Protein AF-A0A7S0IC21-F1 (afdb_monomer_lite)

Secondary structure (DSSP, 8-state):
------PPPPPSSPPPPPTTSSEEEGGGTT-GGG--PPEE--S-HHHHHHHHHHHHHH-TTEEEEEEETTTTEEEEEEE-TTS-EEEEEEEE--SSS-EEEEEEEESS-----S-----

pLDDT: mean 83.67, std 17.9, range [35.41, 97.25]

Structure (mmCIF, N/CA/C/O backbone):
data_AF-A0A7S0IC21-F1
#
_entry.id   AF-A0A7S0IC21-F1
#
loop_
_atom_site.group_PDB
_atom_site.id
_atom_site.type_symbol
_atom_site.label_atom_id
_atom_site.label_alt_id
_atom_site.label_comp_id
_atom_site.label_asym_id
_atom_site.label_entity_id
_atom_site.label_seq_id
_atom_site.pdbx_PDB_ins_code
_atom_site.Cartn_x
_atom_site.Cartn_y
_atom_site.Cartn_z
_atom_site.occupancy
_atom_site.B_iso_or_equiv
_atom_site.auth_seq_id
_atom_site.auth_comp_id
_atom_site.auth_asym_id
_atom_site.auth_atom_id
_atom_site.pdbx_PDB_model_num
ATOM 1 N N . GLU A 1 1 ? 0.004 38.914 4.416 1.00 39.41 1 GLU A N 1
ATOM 2 C CA . GLU A 1 1 ? -0.771 37.669 4.243 1.00 39.41 1 GLU A CA 1
ATOM 3 C C . GLU A 1 1 ? 0.178 36.591 3.748 1.00 39.41 1 GLU A C 1
ATOM 5 O O . GLU A 1 1 ? 0.729 36.722 2.663 1.00 39.41 1 GLU A O 1
ATOM 10 N N . THR A 1 2 ? 0.499 35.610 4.588 1.00 40.69 2 THR A N 1
ATOM 11 C CA . THR A 1 2 ? 1.447 34.549 4.229 1.00 40.69 2 THR A CA 1
ATOM 12 C C . THR A 1 2 ? 0.676 33.475 3.474 1.00 40.69 2 THR A C 1
ATOM 14 O O . THR A 1 2 ? -0.105 32.739 4.072 1.00 40.69 2 THR A O 1
ATOM 17 N N . SER A 1 3 ? 0.853 33.427 2.154 1.00 46.69 3 SER A N 1
ATOM 18 C CA . SER A 1 3 ? 0.289 32.380 1.303 1.00 46.69 3 SER A CA 1
ATOM 19 C C . SER A 1 3 ? 0.943 31.050 1.680 1.00 46.69 3 SER A C 1
ATOM 21 O O . SER A 1 3 ? 2.098 30.791 1.340 1.00 46.69 3 SER A O 1
ATOM 23 N N . ARG A 1 4 ? 0.244 30.242 2.481 1.00 49.69 4 ARG A N 1
ATOM 24 C CA . ARG A 1 4 ? 0.642 28.872 2.800 1.00 49.69 4 ARG A CA 1
ATOM 25 C C . ARG A 1 4 ? 0.405 28.078 1.520 1.00 49.69 4 ARG A C 1
ATOM 27 O O . ARG A 1 4 ? -0.745 27.872 1.145 1.00 49.69 4 ARG A O 1
ATOM 34 N N . ALA A 1 5 ? 1.478 27.726 0.814 1.00 48.84 5 ALA A N 1
ATOM 35 C CA . ALA A 1 5 ? 1.394 26.791 -0.299 1.00 48.84 5 ALA A CA 1
ATOM 36 C C . ALA A 1 5 ? 0.603 25.568 0.188 1.00 48.84 5 ALA A C 1
ATOM 38 O O . ALA A 1 5 ? 0.961 24.982 1.211 1.00 48.84 5 ALA A O 1
ATOM 39 N N . ALA A 1 6 ? -0.515 25.267 -0.473 1.00 53.44 6 ALA A N 1
ATOM 40 C CA . ALA A 1 6 ? -1.275 24.064 -0.190 1.00 53.44 6 ALA A CA 1
ATOM 41 C C . ALA A 1 6 ? -0.338 22.882 -0.459 1.00 53.44 6 ALA A C 1
ATOM 43 O O . ALA A 1 6 ? 0.110 22.693 -1.590 1.00 53.44 6 ALA A O 1
ATOM 44 N N . GLU A 1 7 ? 0.026 22.155 0.596 1.00 51.88 7 GLU A N 1
ATOM 45 C CA . GLU A 1 7 ? 0.671 20.856 0.449 1.00 51.88 7 GLU A CA 1
ATOM 46 C C . GLU A 1 7 ? -0.260 20.013 -0.438 1.00 51.88 7 GLU A C 1
ATOM 48 O O . GLU A 1 7 ? -1.475 20.052 -0.212 1.00 51.88 7 GLU A O 1
ATOM 53 N N . PRO A 1 8 ? 0.241 19.356 -1.500 1.00 56.94 8 PRO A N 1
ATOM 54 C CA . PRO A 1 8 ? -0.622 18.561 -2.361 1.00 56.94 8 PRO A CA 1
ATOM 55 C C . PRO A 1 8 ? -1.370 17.548 -1.491 1.00 56.94 8 PRO A C 1
ATOM 57 O O . PRO A 1 8 ? -0.739 16.801 -0.743 1.00 56.94 8 PRO A O 1
ATOM 60 N N . GLU A 1 9 ? -2.707 17.562 -1.553 1.00 59.66 9 GLU A N 1
ATOM 61 C CA . GLU A 1 9 ? -3.533 16.601 -0.824 1.00 59.66 9 GLU A CA 1
ATOM 62 C C . GLU A 1 9 ? -3.070 15.194 -1.201 1.00 59.66 9 GLU A C 1
ATOM 64 O O . GLU A 1 9 ? -3.094 14.804 -2.373 1.00 59.66 9 GLU A O 1
ATOM 69 N N . ARG A 1 10 ? -2.579 14.450 -0.206 1.00 66.38 10 ARG A N 1
ATOM 70 C CA . ARG A 1 10 ? -2.128 13.079 -0.423 1.00 66.38 10 ARG A CA 1
ATOM 71 C C . ARG A 1 10 ? -3.333 12.226 -0.824 1.00 66.38 10 ARG A C 1
ATOM 73 O O . ARG A 1 10 ? -4.439 12.469 -0.331 1.00 66.38 10 ARG A O 1
ATOM 80 N N . PRO A 1 11 ? -3.154 11.240 -1.718 1.00 72.38 11 PRO A N 1
ATOM 81 C CA . PRO A 1 11 ? -4.253 10.378 -2.122 1.00 72.38 11 PRO A CA 1
ATOM 82 C C . PRO A 1 11 ? -4.857 9.692 -0.892 1.00 72.38 11 PRO A C 1
ATOM 84 O O . PRO A 1 11 ? -4.132 9.230 -0.020 1.00 72.38 11 PRO A O 1
ATOM 87 N N . THR A 1 12 ? -6.183 9.599 -0.822 1.00 81.12 12 THR A N 1
ATOM 88 C CA . THR A 1 12 ? -6.888 8.881 0.261 1.00 81.12 12 THR A CA 1
ATOM 89 C C . THR A 1 12 ? -7.230 7.440 -0.116 1.00 81.12 12 THR A C 1
ATOM 91 O O . THR A 1 12 ? -7.799 6.697 0.681 1.00 81.12 12 THR A O 1
ATOM 94 N N . ARG A 1 13 ? -6.947 7.047 -1.364 1.00 89.31 13 ARG A N 1
ATOM 95 C CA . ARG A 1 13 ? -7.255 5.735 -1.941 1.00 89.31 13 ARG A CA 1
ATOM 96 C C . ARG A 1 13 ? -6.211 5.372 -2.995 1.00 89.31 13 ARG A C 1
ATOM 98 O O . ARG A 1 13 ? -5.696 6.278 -3.657 1.00 89.31 13 ARG A O 1
ATOM 105 N N . PRO A 1 14 ? -5.966 4.072 -3.229 1.00 93.00 14 PRO A N 1
ATOM 106 C CA . PRO A 1 14 ? -5.055 3.650 -4.277 1.00 93.00 14 PRO A CA 1
ATOM 107 C C . PRO A 1 14 ? -5.611 3.986 -5.659 1.00 93.00 14 PRO A C 1
ATOM 109 O O . PRO A 1 14 ? -6.821 3.979 -5.902 1.00 93.00 14 PRO A O 1
ATOM 112 N N . THR A 1 15 ? -4.702 4.226 -6.597 1.00 93.19 15 THR A N 1
ATOM 113 C CA . THR A 1 15 ? -5.046 4.350 -8.013 1.00 93.19 15 THR A CA 1
ATOM 114 C C . THR A 1 15 ? -5.266 2.970 -8.637 1.00 93.19 15 THR A C 1
ATOM 116 O O . THR A 1 15 ? -4.713 1.961 -8.189 1.00 93.19 15 THR A O 1
ATOM 119 N N . ALA A 1 16 ? -6.112 2.900 -9.667 1.00 93.00 16 ALA A N 1
ATOM 120 C CA . ALA A 1 16 ? -6.291 1.672 -10.436 1.00 93.00 16 ALA A CA 1
ATOM 121 C C . ALA A 1 16 ? -5.060 1.408 -11.315 1.00 93.00 16 ALA A C 1
ATOM 123 O O . ALA A 1 16 ? -4.470 2.330 -11.878 1.00 93.00 16 ALA A O 1
ATOM 124 N N . CYS A 1 17 ? -4.699 0.137 -11.460 1.00 89.75 17 CYS A N 1
ATOM 125 C CA . CYS A 1 17 ? -3.600 -0.279 -12.317 1.00 89.75 17 CYS A CA 1
ATOM 126 C C . CYS A 1 17 ? -3.998 -0.231 -13.795 1.00 89.75 17 CYS A C 1
ATOM 128 O O . CYS A 1 17 ? -5.133 -0.538 -14.171 1.00 89.75 17 CYS A O 1
ATOM 130 N N . VAL A 1 18 ? -3.025 0.089 -14.647 1.00 87.50 18 VAL A N 1
ATOM 131 C CA . VAL A 1 18 ? -3.168 -0.042 -16.099 1.00 87.50 18 VAL A CA 1
ATOM 132 C C . VAL A 1 18 ? -3.104 -1.526 -16.467 1.00 87.50 18 VAL A C 1
ATOM 134 O O . VAL A 1 18 ? -2.238 -2.255 -15.984 1.00 87.50 18 VAL A O 1
ATOM 137 N N . ALA A 1 19 ? -4.018 -1.986 -17.322 1.00 81.94 19 ALA A N 1
ATOM 138 C CA . ALA A 1 19 ? -4.055 -3.381 -17.750 1.00 81.94 19 ALA A CA 1
ATOM 139 C C . ALA A 1 19 ? -2.750 -3.798 -18.453 1.00 81.94 19 ALA A C 1
ATOM 141 O O . ALA A 1 19 ? -2.173 -3.023 -19.214 1.00 81.94 19 ALA A O 1
ATOM 142 N N . GLY A 1 20 ? -2.307 -5.037 -18.215 1.00 77.94 20 GLY A N 1
ATOM 143 C CA . GLY A 1 20 ? -1.089 -5.587 -18.825 1.00 77.94 20 GLY A CA 1
ATOM 144 C C . GLY A 1 20 ? 0.223 -5.076 -18.219 1.00 77.94 20 GLY A C 1
ATOM 145 O O . GLY A 1 20 ? 1.278 -5.305 -18.802 1.00 77.94 20 GLY A O 1
ATOM 146 N N . THR A 1 21 ? 0.163 -4.398 -17.070 1.00 83.06 21 THR A N 1
ATOM 147 C CA . THR A 1 21 ? 1.341 -4.007 -16.282 1.00 83.06 21 THR A CA 1
ATOM 148 C C . THR A 1 21 ? 1.540 -4.927 -15.081 1.00 83.06 21 THR A C 1
ATOM 150 O O . THR A 1 21 ? 0.589 -5.579 -14.634 1.00 83.06 21 THR A O 1
ATOM 153 N N . SER A 1 22 ? 2.756 -4.940 -14.528 1.00 88.50 22 SER A N 1
ATOM 154 C CA . SER A 1 22 ? 3.088 -5.607 -13.259 1.00 88.50 22 SER A CA 1
ATOM 155 C C . SER A 1 22 ? 2.555 -4.806 -12.066 1.00 88.50 22 SER A C 1
ATOM 157 O O . SER A 1 22 ? 3.313 -4.296 -11.252 1.00 88.50 22 SER A O 1
ATOM 159 N N . CYS A 1 23 ? 1.238 -4.620 -11.991 1.00 92.38 23 CYS A N 1
ATOM 160 C CA . CYS A 1 23 ? 0.584 -3.818 -10.959 1.00 92.38 23 CYS A CA 1
ATOM 161 C C . CYS A 1 23 ? -0.676 -4.518 -10.454 1.00 92.38 23 CYS A C 1
ATOM 163 O O . CYS A 1 23 ? -1.516 -4.940 -11.250 1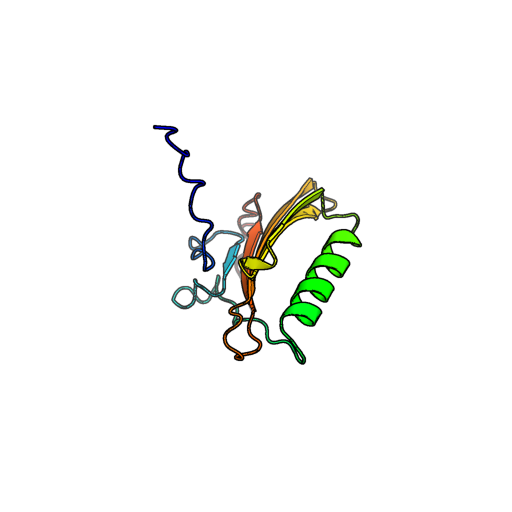.00 92.38 23 CYS A O 1
ATOM 165 N N . VAL A 1 24 ? -0.848 -4.585 -9.138 1.00 95.00 24 VAL A N 1
ATOM 166 C CA . VAL A 1 24 ? -2.091 -5.006 -8.487 1.00 95.00 24 VAL A CA 1
ATOM 167 C C . VAL A 1 24 ? -2.600 -3.901 -7.568 1.00 95.00 24 VAL A C 1
ATOM 169 O O . VAL A 1 24 ? -1.826 -3.204 -6.919 1.00 95.00 24 VAL A O 1
ATOM 172 N N . SER A 1 25 ? -3.912 -3.688 -7.540 1.00 96.38 25 SER A N 1
ATOM 173 C CA . SER A 1 25 ? -4.528 -2.650 -6.711 1.00 96.38 25 SER A CA 1
ATOM 174 C C . SER A 1 25 ? -5.957 -3.019 -6.356 1.00 96.38 25 SER A C 1
ATOM 176 O O . SER A 1 25 ? -6.702 -3.552 -7.187 1.00 96.38 25 SER A O 1
ATOM 178 N N . THR A 1 26 ? -6.375 -2.665 -5.144 1.00 95.38 26 THR A N 1
ATOM 179 C CA . THR A 1 26 ? -7.768 -2.831 -4.707 1.00 95.38 26 THR A CA 1
ATOM 180 C C . THR A 1 26 ? -8.732 -1.954 -5.512 1.00 95.38 26 THR A C 1
ATOM 182 O O . THR A 1 26 ? -9.913 -2.276 -5.638 1.00 95.38 26 THR A O 1
ATOM 185 N N . ALA A 1 27 ? -8.239 -0.884 -6.146 1.00 95.44 27 ALA A N 1
ATOM 186 C CA . ALA A 1 27 ? -9.026 -0.036 -7.039 1.00 95.44 27 ALA A CA 1
ATOM 187 C C . ALA A 1 27 ? -9.238 -0.647 -8.440 1.00 95.44 27 ALA A C 1
ATOM 189 O O . ALA A 1 27 ? -10.093 -0.179 -9.194 1.00 95.44 27 ALA A O 1
ATOM 190 N N . SER A 1 28 ? -8.517 -1.714 -8.800 1.00 94.06 28 SER A N 1
ATOM 191 C CA . SER A 1 28 ? -8.586 -2.353 -10.123 1.00 94.06 28 SER A CA 1
ATOM 192 C C . SER A 1 28 ? -9.727 -3.368 -10.273 1.00 94.06 28 SER A C 1
ATOM 194 O O . SER A 1 28 ? -9.653 -4.222 -11.146 1.00 94.06 28 SER A O 1
ATOM 196 N N . PHE A 1 29 ? -10.799 -3.304 -9.474 1.00 89.69 29 PHE A N 1
ATOM 197 C CA . PHE A 1 29 ? -11.870 -4.324 -9.413 1.00 89.69 29 PHE A CA 1
ATOM 198 C C . PHE A 1 29 ? -12.564 -4.657 -10.751 1.00 89.69 29 PHE A C 1
ATOM 200 O O . PHE A 1 29 ? -13.226 -5.685 -10.870 1.00 89.69 29 PHE A O 1
ATOM 207 N N . ARG A 1 30 ? -12.425 -3.800 -11.771 1.00 88.56 30 ARG A N 1
ATOM 208 C CA . ARG A 1 30 ? -12.931 -4.036 -13.138 1.00 88.56 30 ARG A CA 1
ATOM 209 C C . ARG A 1 30 ? -11.943 -4.774 -14.052 1.00 88.56 30 ARG A C 1
ATOM 211 O O . ARG A 1 30 ? -12.326 -5.167 -15.149 1.00 88.56 30 ARG A O 1
ATOM 218 N N . SER A 1 31 ? -10.707 -4.961 -13.604 1.00 88.88 31 SER A N 1
ATOM 219 C CA . SER A 1 31 ? -9.600 -5.604 -14.314 1.00 88.88 31 SER A CA 1
ATOM 220 C C . SER A 1 31 ? -9.104 -6.790 -13.480 1.00 88.88 31 SER A C 1
ATOM 222 O O . SER A 1 31 ? -8.165 -6.628 -12.702 1.00 88.88 31 SER A O 1
ATOM 224 N N . PRO A 1 32 ? -9.709 -7.988 -13.617 1.00 86.50 32 PRO A N 1
ATOM 225 C CA . PRO A 1 32 ? -9.441 -9.121 -12.727 1.00 86.50 32 PRO A CA 1
ATOM 226 C C . PRO A 1 32 ? -7.962 -9.507 -12.615 1.00 86.50 32 PRO A C 1
ATOM 228 O O . PRO A 1 32 ? -7.511 -9.878 -11.541 1.00 86.50 32 PRO A O 1
ATOM 231 N N . ALA A 1 33 ? -7.192 -9.364 -13.699 1.00 88.50 33 ALA A N 1
ATOM 232 C CA . ALA A 1 33 ? -5.758 -9.661 -13.719 1.00 88.50 33 ALA A CA 1
ATOM 233 C C . ALA A 1 33 ? -4.901 -8.707 -12.861 1.00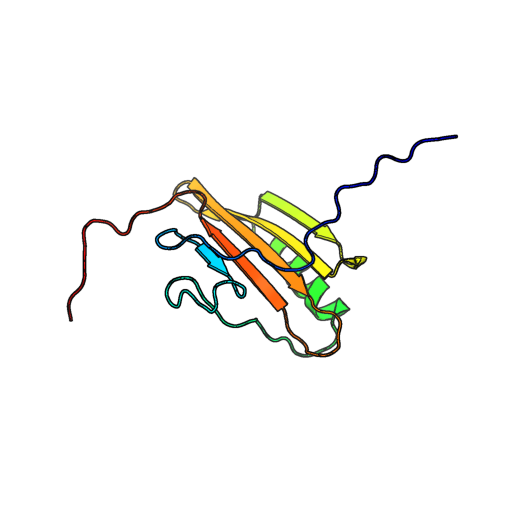 88.50 33 ALA A C 1
ATOM 235 O O . ALA A 1 33 ? -3.758 -9.025 -12.557 1.00 88.50 33 ALA A O 1
ATOM 236 N N . ASN A 1 34 ? -5.436 -7.544 -12.486 1.00 92.50 34 ASN A N 1
ATOM 237 C CA . ASN A 1 34 ? -4.745 -6.506 -11.720 1.00 92.50 34 ASN A CA 1
ATOM 238 C C . ASN A 1 34 ? -5.463 -6.193 -10.394 1.00 92.50 34 ASN A C 1
ATOM 240 O O . ASN A 1 34 ? -5.128 -5.211 -9.728 1.00 92.50 34 ASN A O 1
ATOM 244 N N . TYR A 1 35 ? -6.480 -6.977 -10.028 1.00 92.75 35 TYR A N 1
ATOM 245 C CA . TYR A 1 35 ? -7.251 -6.791 -8.806 1.00 92.75 35 TYR A CA 1
ATOM 246 C C . TYR A 1 35 ? -6.827 -7.789 -7.739 1.00 92.75 35 TYR A C 1
ATOM 248 O O . TYR A 1 35 ? -6.770 -8.991 -7.988 1.00 92.75 35 TYR A O 1
ATOM 256 N N . LEU A 1 36 ? -6.634 -7.277 -6.530 1.00 93.50 36 LEU A N 1
ATOM 257 C CA . LEU A 1 36 ? -6.636 -8.071 -5.313 1.00 93.50 36 LEU A CA 1
ATOM 258 C C . LEU A 1 36 ? -7.605 -7.430 -4.312 1.00 93.50 36 LEU A C 1
ATOM 260 O O . LEU A 1 36 ? -7.734 -6.201 -4.302 1.00 93.50 36 LEU A O 1
ATOM 264 N N . PRO A 1 37 ? -8.314 -8.234 -3.501 1.00 93.38 37 PRO A N 1
ATOM 265 C CA . PRO A 1 37 ? -9.207 -7.703 -2.481 1.00 93.38 37 PRO A CA 1
ATOM 266 C C . PRO A 1 37 ? -8.424 -6.932 -1.406 1.00 93.38 37 PRO A C 1
ATOM 268 O O . PRO A 1 37 ? -7.234 -7.199 -1.224 1.00 93.38 37 PRO A O 1
ATOM 271 N N . PRO A 1 38 ? -9.072 -5.992 -0.690 1.00 94.44 38 PRO A N 1
ATOM 272 C CA . PRO A 1 38 ? -8.481 -5.334 0.474 1.00 94.44 38 PRO A CA 1
ATOM 273 C C . PRO A 1 38 ? -7.914 -6.332 1.480 1.00 94.44 38 PRO A C 1
ATOM 275 O O . PRO A 1 38 ? -8.433 -7.439 1.624 1.00 94.44 38 PRO A O 1
ATOM 278 N N . TRP A 1 39 ? -6.856 -5.931 2.179 1.00 94.38 39 TRP A N 1
ATOM 279 C CA . TRP A 1 39 ? -6.382 -6.690 3.331 1.00 94.38 39 TRP A CA 1
ATOM 280 C C . TRP A 1 39 ? -7.244 -6.375 4.539 1.00 94.38 39 TRP A C 1
ATOM 282 O O . TRP A 1 39 ? -7.735 -5.258 4.680 1.00 94.38 39 TRP A O 1
ATOM 292 N N . GLU A 1 40 ? -7.386 -7.355 5.417 1.00 94.62 40 GLU A N 1
ATOM 293 C CA . GLU A 1 40 ? -8.086 -7.208 6.686 1.00 94.62 40 GLU A CA 1
ATOM 294 C C . GLU A 1 40 ? -7.094 -7.427 7.828 1.00 94.62 40 GLU A C 1
ATOM 296 O O . GLU A 1 40 ? -6.208 -8.283 7.741 1.00 94.62 40 GLU A O 1
ATOM 301 N N . TYR A 1 41 ? -7.237 -6.657 8.901 1.00 92.00 41 TYR A N 1
ATOM 302 C CA . TYR A 1 41 ? -6.480 -6.828 10.135 1.00 92.00 41 TYR A CA 1
ATOM 303 C C . TYR A 1 41 ? -7.413 -6.974 11.330 1.00 92.00 41 TYR A C 1
ATOM 305 O O . TYR A 1 41 ? -8.579 -6.586 11.313 1.00 92.00 41 TYR A O 1
ATOM 313 N N . VAL A 1 42 ? -6.869 -7.553 12.397 1.00 89.94 42 VAL A N 1
ATOM 314 C CA . VAL A 1 42 ? -7.562 -7.726 13.670 1.00 89.94 42 VAL A CA 1
ATOM 315 C C . VAL A 1 42 ? -6.920 -6.808 14.698 1.00 89.94 42 VAL A C 1
ATOM 317 O O . VAL A 1 42 ? -5.700 -6.806 14.842 1.00 89.94 42 VAL A O 1
ATOM 320 N N . GLY A 1 43 ? -7.745 -6.077 15.444 1.00 87.69 43 GLY A N 1
ATOM 321 C CA . GLY A 1 43 ? -7.294 -5.165 16.493 1.00 87.69 43 GLY A CA 1
ATOM 322 C C . GLY A 1 43 ? -7.620 -3.713 16.168 1.00 87.69 43 GLY A C 1
ATOM 323 O O . GLY A 1 43 ? -8.521 -3.440 15.380 1.00 87.69 43 GLY A O 1
ATOM 324 N N . ASP A 1 44 ? -6.918 -2.794 16.825 1.00 91.12 44 ASP A N 1
ATOM 325 C CA . ASP A 1 44 ? -7.084 -1.362 16.604 1.00 91.12 44 ASP A CA 1
ATOM 326 C C . ASP A 1 44 ? -6.236 -0.852 15.427 1.00 91.12 44 ASP A C 1
ATOM 328 O O . ASP A 1 44 ? -5.154 -1.372 15.140 1.00 91.12 44 ASP A O 1
ATOM 332 N N . ASP A 1 45 ? -6.734 0.196 14.769 1.00 90.88 45 ASP A N 1
ATOM 333 C CA . ASP A 1 45 ? -6.127 0.775 13.567 1.00 90.88 45 ASP A CA 1
ATOM 334 C C . ASP A 1 45 ? -4.701 1.285 13.818 1.00 90.88 45 ASP A C 1
ATOM 336 O O . ASP A 1 45 ? -3.823 1.083 12.981 1.00 90.88 45 ASP A O 1
ATOM 340 N N . ALA A 1 46 ? -4.440 1.889 14.983 1.00 91.56 46 ALA A N 1
ATOM 341 C CA . ALA A 1 46 ? -3.127 2.442 15.313 1.00 91.56 46 ALA A CA 1
ATOM 342 C C . ALA A 1 46 ? -2.077 1.332 15.491 1.00 91.56 46 ALA A C 1
ATOM 344 O O . ALA A 1 46 ? -0.967 1.422 14.963 1.00 91.56 46 ALA A O 1
ATOM 345 N N . THR A 1 47 ? -2.431 0.240 16.170 1.00 93.38 47 THR A N 1
ATOM 346 C CA . THR A 1 47 ? -1.566 -0.936 16.312 1.00 93.38 47 THR A CA 1
ATOM 347 C C . THR A 1 47 ? -1.339 -1.622 14.972 1.00 93.38 47 THR A C 1
ATOM 349 O O . THR A 1 47 ? -0.205 -2.006 14.677 1.00 93.38 47 THR A O 1
ATOM 352 N N . ALA A 1 48 ? -2.373 -1.769 14.142 1.00 94.06 48 ALA A N 1
ATOM 353 C CA . ALA A 1 48 ? -2.237 -2.372 12.819 1.00 94.06 48 ALA A CA 1
ATOM 354 C C . ALA A 1 48 ? -1.327 -1.533 11.907 1.00 94.06 48 ALA A C 1
ATOM 356 O O . ALA A 1 48 ? -0.400 -2.071 11.295 1.00 94.06 48 ALA A O 1
ATOM 357 N N . PHE A 1 49 ? -1.525 -0.212 11.895 1.00 94.69 49 PHE A N 1
ATOM 358 C CA . PHE A 1 49 ? -0.677 0.736 11.176 1.00 94.69 49 PHE A CA 1
ATOM 359 C C . PHE A 1 49 ? 0.777 0.634 11.639 1.00 94.69 49 PHE A C 1
ATOM 361 O O . PHE A 1 49 ? 1.684 0.414 10.833 1.00 94.69 49 PHE A O 1
ATOM 368 N N . LYS A 1 50 ? 1.003 0.705 12.956 1.00 95.62 50 LYS A N 1
ATOM 369 C CA . LYS A 1 50 ? 2.336 0.586 13.547 1.00 95.62 50 LYS A CA 1
ATOM 370 C C . LYS A 1 50 ? 2.997 -0.750 13.212 1.00 95.62 50 LYS A C 1
ATOM 372 O O . LYS A 1 50 ? 4.186 -0.773 12.912 1.00 95.62 50 LYS A O 1
ATOM 377 N N . THR A 1 51 ? 2.242 -1.845 13.229 1.00 96.12 51 THR A N 1
ATOM 378 C CA . THR A 1 51 ? 2.755 -3.183 12.904 1.00 96.12 51 THR A CA 1
ATOM 379 C C . THR A 1 51 ? 3.250 -3.246 11.461 1.00 96.12 51 THR A C 1
ATOM 381 O O . THR A 1 51 ? 4.341 -3.759 11.218 1.00 96.12 51 THR A O 1
ATOM 384 N N . LEU A 1 52 ? 2.494 -2.689 10.507 1.00 95.62 52 LEU A N 1
ATOM 385 C CA . LEU A 1 52 ? 2.927 -2.614 9.110 1.00 95.62 52 LEU A CA 1
ATOM 386 C C . LEU A 1 52 ? 4.179 -1.741 8.957 1.00 95.62 52 LEU A C 1
ATOM 388 O O . LEU A 1 52 ? 5.128 -2.141 8.285 1.00 95.62 52 LEU A O 1
ATOM 392 N N . VAL A 1 53 ? 4.197 -0.568 9.596 1.00 97.06 53 VAL A N 1
ATOM 393 C CA . VAL A 1 53 ? 5.341 0.352 9.552 1.00 97.06 53 VAL A CA 1
ATOM 394 C C . VAL A 1 53 ? 6.599 -0.301 10.124 1.00 97.06 53 VAL A C 1
ATOM 396 O O . VAL A 1 53 ? 7.657 -0.242 9.500 1.00 97.06 53 VAL A O 1
ATOM 399 N N . ASP A 1 54 ? 6.495 -0.953 11.281 1.00 97.25 54 ASP A N 1
ATOM 400 C CA . ASP A 1 54 ? 7.621 -1.632 11.921 1.00 97.25 54 ASP A CA 1
ATOM 401 C C . ASP A 1 54 ? 8.115 -2.810 11.057 1.00 97.25 54 ASP A C 1
ATOM 403 O O . ASP A 1 54 ? 9.325 -2.982 10.897 1.00 97.25 54 ASP A O 1
ATOM 407 N N . ALA A 1 55 ? 7.206 -3.568 10.429 1.00 96.25 55 ALA A N 1
ATOM 408 C CA . ALA A 1 55 ? 7.560 -4.643 9.501 1.00 96.25 55 ALA A CA 1
ATOM 409 C C . ALA A 1 55 ? 8.333 -4.116 8.280 1.00 96.25 55 ALA A C 1
ATOM 411 O O . ALA A 1 55 ? 9.418 -4.62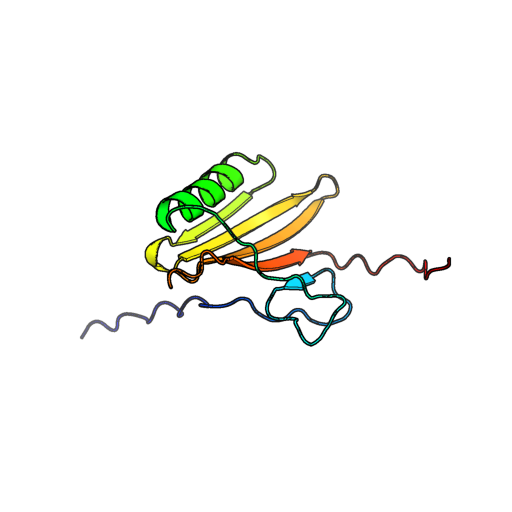1 7.989 1.00 96.25 55 ALA A O 1
ATOM 412 N N . LEU A 1 56 ? 7.835 -3.063 7.623 1.00 95.75 56 LEU A N 1
ATOM 413 C CA . LEU A 1 56 ? 8.495 -2.441 6.469 1.00 95.75 56 LEU A CA 1
ATOM 414 C C . LEU A 1 56 ? 9.862 -1.849 6.833 1.00 95.75 56 LEU A C 1
ATOM 416 O O . LEU A 1 56 ? 10.818 -2.023 6.087 1.00 95.75 56 LEU A O 1
ATOM 420 N N . ARG A 1 57 ? 9.990 -1.202 7.998 1.00 96.12 57 ARG A N 1
ATOM 421 C CA . ARG A 1 57 ? 11.274 -0.654 8.475 1.00 96.12 57 ARG A CA 1
ATOM 422 C C . ARG A 1 57 ? 12.294 -1.734 8.830 1.00 96.12 57 ARG A C 1
ATOM 424 O O . ARG A 1 57 ? 13.492 -1.467 8.802 1.00 96.12 57 ARG A O 1
ATOM 431 N N . SER A 1 58 ? 11.831 -2.923 9.213 1.00 96.31 58 SER A N 1
ATOM 432 C CA . SER A 1 58 ? 12.704 -4.056 9.532 1.00 96.31 58 SER A CA 1
ATOM 433 C C . SER A 1 58 ? 13.205 -4.809 8.298 1.00 96.31 58 SER A C 1
ATOM 435 O O . SER A 1 58 ? 14.178 -5.558 8.403 1.00 96.31 58 SER A O 1
ATOM 437 N N . ASP A 1 59 ? 12.565 -4.614 7.141 1.00 94.81 59 ASP A N 1
ATOM 438 C CA . ASP A 1 59 ? 12.941 -5.281 5.901 1.00 94.81 59 ASP A CA 1
ATOM 439 C C . ASP A 1 59 ? 14.119 -4.546 5.227 1.00 94.81 59 ASP A C 1
ATOM 441 O O . ASP A 1 59 ? 13.966 -3.403 4.788 1.00 94.81 59 ASP A O 1
ATOM 445 N N . PRO A 1 60 ? 15.301 -5.182 5.088 1.00 94.38 60 PRO A N 1
ATOM 446 C CA . PRO A 1 60 ? 16.465 -4.556 4.459 1.00 94.38 60 PRO A CA 1
ATOM 447 C C . PRO A 1 60 ? 16.275 -4.248 2.965 1.00 94.38 60 PRO A C 1
ATOM 449 O O . PRO A 1 60 ? 17.106 -3.548 2.384 1.00 94.38 60 PRO A O 1
ATOM 452 N N . LYS A 1 61 ? 15.228 -4.780 2.322 1.00 92.50 61 LYS A N 1
ATOM 453 C CA . LYS A 1 61 ? 14.896 -4.502 0.921 1.00 92.50 61 LYS A CA 1
ATOM 454 C C . LYS A 1 61 ? 14.142 -3.181 0.744 1.00 92.50 61 LYS A C 1
ATOM 456 O O . LYS A 1 61 ? 14.076 -2.680 -0.378 1.00 92.50 61 LYS A O 1
ATOM 461 N N . VAL A 1 62 ? 13.592 -2.597 1.809 1.00 94.88 62 VAL A N 1
ATOM 462 C CA . VAL A 1 62 ? 12.876 -1.313 1.760 1.00 94.88 62 VAL A CA 1
ATOM 463 C C . VAL A 1 62 ? 13.870 -0.153 1.855 1.00 94.88 62 VAL A C 1
ATOM 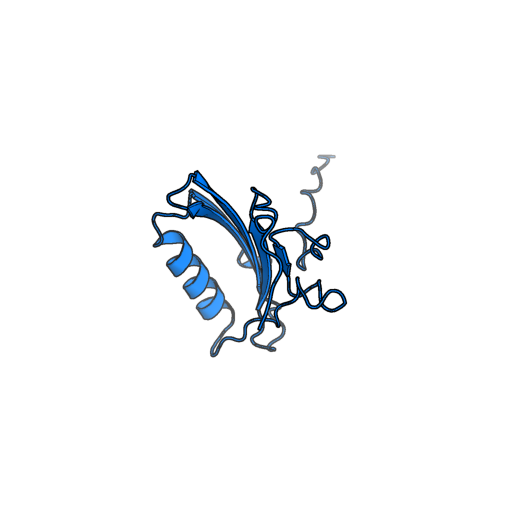465 O O . VAL A 1 62 ? 14.724 -0.142 2.739 1.00 94.88 62 VAL A O 1
ATOM 468 N N . PHE A 1 63 ? 13.783 0.833 0.952 1.00 92.12 63 PHE A N 1
ATOM 469 C CA . PHE A 1 63 ? 14.766 1.934 0.906 1.00 92.12 63 PHE A CA 1
ATOM 470 C C . PHE A 1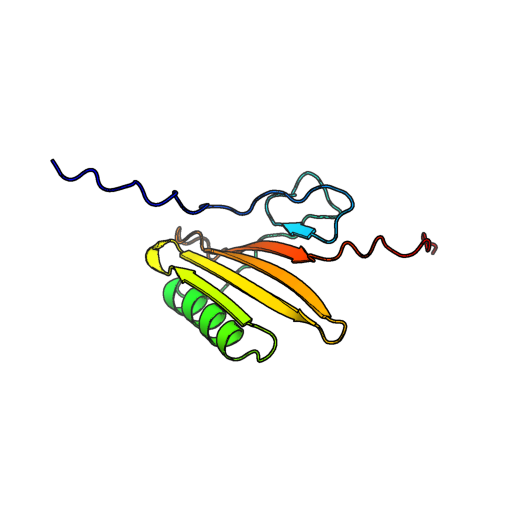 63 ? 14.199 3.355 0.791 1.00 92.12 63 PHE A C 1
ATOM 472 O O . PHE A 1 63 ? 14.870 4.283 1.228 1.00 92.12 63 PHE A O 1
ATOM 479 N N . ASP A 1 64 ? 12.980 3.541 0.286 1.00 92.56 64 ASP A N 1
ATOM 480 C CA . ASP A 1 64 ? 12.308 4.846 0.253 1.00 92.56 64 ASP A CA 1
ATOM 481 C C . ASP A 1 64 ? 10.930 4.686 0.888 1.00 92.56 64 ASP A C 1
ATOM 483 O O . ASP A 1 64 ? 10.031 4.137 0.258 1.00 92.56 64 ASP A O 1
ATOM 487 N N . MET A 1 65 ? 10.772 5.113 2.141 1.00 95.31 65 MET A N 1
ATOM 488 C CA . MET A 1 65 ? 9.537 4.937 2.907 1.00 95.31 65 MET A CA 1
ATOM 489 C C . MET A 1 65 ? 8.975 6.278 3.379 1.00 95.31 65 MET A C 1
ATOM 491 O O . MET A 1 65 ? 9.710 7.146 3.849 1.00 95.31 65 MET A O 1
ATOM 495 N N . ILE A 1 66 ? 7.656 6.421 3.275 1.00 95.31 66 ILE A N 1
ATOM 496 C CA . ILE A 1 66 ? 6.870 7.536 3.796 1.00 95.31 66 ILE A CA 1
ATOM 497 C C . ILE A 1 66 ? 5.719 6.935 4.599 1.00 95.31 66 ILE A C 1
ATOM 499 O O . ILE A 1 66 ? 4.935 6.161 4.059 1.00 95.31 66 ILE A O 1
ATOM 503 N N . ASP A 1 67 ? 5.589 7.318 5.862 1.00 94.75 67 ASP A N 1
ATOM 504 C CA . ASP A 1 67 ? 4.430 7.006 6.696 1.00 94.75 67 ASP A CA 1
ATOM 505 C C . ASP A 1 67 ? 3.753 8.292 7.183 1.00 94.75 67 ASP A C 1
ATOM 507 O O . ASP A 1 67 ? 4.411 9.270 7.539 1.00 94.75 67 ASP A O 1
ATOM 511 N N . ASP A 1 68 ? 2.424 8.300 7.144 1.00 93.50 68 ASP A N 1
ATOM 512 C CA . ASP A 1 68 ? 1.558 9.357 7.657 1.00 93.50 68 ASP A CA 1
ATOM 513 C C . ASP A 1 68 ? 0.398 8.703 8.412 1.00 93.50 68 ASP A C 1
ATOM 515 O O . ASP A 1 68 ? -0.622 8.325 7.835 1.00 93.50 68 ASP A O 1
ATOM 519 N N . GLU A 1 69 ? 0.582 8.542 9.721 1.00 91.12 69 GLU A N 1
ATOM 520 C CA . GLU A 1 69 ? -0.407 7.927 10.610 1.00 91.12 69 GLU A CA 1
ATOM 521 C C . GLU A 1 69 ? -1.717 8.726 10.651 1.00 91.12 69 GLU A C 1
ATOM 523 O O . GLU A 1 69 ? -2.795 8.143 10.724 1.00 91.12 69 GLU A O 1
ATOM 528 N N . THR A 1 70 ? -1.649 10.059 10.533 1.00 89.25 70 THR A N 1
ATOM 529 C CA . THR A 1 70 ? -2.850 10.912 10.562 1.00 89.25 70 THR A CA 1
ATOM 530 C C . THR A 1 70 ? -3.697 10.708 9.309 1.00 89.25 70 THR A C 1
ATOM 532 O O . THR A 1 70 ? -4.925 10.708 9.388 1.00 89.25 70 THR A O 1
ATOM 535 N N . ALA A 1 71 ? -3.050 10.510 8.160 1.00 89.12 71 ALA A N 1
ATOM 536 C CA . ALA A 1 71 ? -3.718 10.185 6.905 1.00 89.12 71 ALA A CA 1
ATOM 537 C C . ALA A 1 71 ? -4.000 8.680 6.726 1.00 89.12 71 ALA A C 1
ATOM 539 O O . ALA A 1 71 ? -4.629 8.307 5.736 1.00 89.12 71 ALA A O 1
ATOM 540 N N . GLY A 1 72 ? -3.525 7.815 7.631 1.00 92.62 72 GLY A N 1
ATOM 541 C CA . GLY A 1 72 ? -3.607 6.361 7.474 1.00 92.62 72 GLY A CA 1
ATOM 542 C C . GLY A 1 72 ? -2.849 5.852 6.245 1.00 92.62 72 GLY A C 1
ATOM 543 O O . GLY A 1 72 ? -3.262 4.873 5.630 1.00 92.62 72 GLY A O 1
ATOM 544 N N . TYR A 1 73 ? -1.765 6.520 5.850 1.00 95.19 73 TYR A N 1
ATOM 545 C CA . TYR A 1 73 ? -1.060 6.260 4.597 1.00 95.19 73 TYR A CA 1
ATOM 546 C C . TYR A 1 73 ? 0.364 5.758 4.828 1.00 95.19 73 TYR A C 1
ATOM 548 O O . TYR A 1 73 ? 1.114 6.323 5.623 1.00 95.19 73 TYR A O 1
ATOM 556 N N . VAL A 1 74 ? 0.758 4.724 4.086 1.00 96.06 74 VAL A N 1
ATOM 557 C CA . VAL A 1 74 ? 2.145 4.253 4.019 1.00 96.06 74 VAL A CA 1
ATOM 558 C C . VAL A 1 74 ? 2.521 4.025 2.565 1.00 96.06 74 VAL A C 1
ATOM 560 O O . VAL A 1 74 ? 1.800 3.343 1.843 1.00 96.06 74 VAL A O 1
ATOM 563 N N . ALA A 1 75 ? 3.669 4.537 2.143 1.00 96.69 75 ALA A N 1
ATOM 564 C CA . ALA A 1 75 ? 4.289 4.176 0.879 1.00 96.69 75 ALA A CA 1
ATOM 565 C C . ALA A 1 75 ? 5.723 3.716 1.090 1.00 96.69 75 ALA A C 1
ATOM 567 O O . ALA A 1 75 ? 6.433 4.243 1.946 1.00 96.69 75 ALA A O 1
ATOM 568 N N . ALA A 1 76 ? 6.146 2.733 0.305 1.00 96.75 76 ALA A N 1
ATOM 569 C CA . ALA A 1 76 ? 7.487 2.180 0.372 1.00 96.75 76 ALA A CA 1
ATOM 570 C C . ALA A 1 76 ? 7.975 1.740 -1.012 1.00 96.75 76 ALA A C 1
ATOM 572 O O . ALA A 1 76 ? 7.193 1.251 -1.821 1.00 96.75 76 ALA A O 1
ATOM 573 N N . SER A 1 77 ? 9.274 1.871 -1.273 1.00 96.12 77 SER A N 1
ATOM 574 C CA . SER A 1 77 ? 9.951 1.201 -2.388 1.00 96.12 77 SER A CA 1
ATOM 575 C C . SER A 1 77 ? 10.725 -0.012 -1.882 1.00 96.12 77 SER A C 1
ATOM 577 O O . SER A 1 77 ? 11.575 0.122 -0.998 1.00 96.12 77 SER A O 1
ATOM 579 N N . LEU A 1 78 ? 10.448 -1.174 -2.469 1.00 94.12 78 LEU A N 1
ATOM 580 C CA . LEU A 1 78 ? 11.082 -2.458 -2.174 1.00 94.12 78 LEU A CA 1
ATOM 581 C C . LEU A 1 78 ? 12.020 -2.841 -3.324 1.00 94.12 78 LEU A C 1
ATOM 583 O O . LEU A 1 78 ? 11.594 -2.865 -4.474 1.00 94.12 78 LEU A O 1
ATOM 587 N N . ARG A 1 79 ? 13.289 -3.145 -3.034 1.00 92.88 79 ARG A N 1
ATOM 588 C CA . ARG A 1 79 ? 14.275 -3.606 -4.023 1.00 92.88 79 ARG A CA 1
ATOM 589 C C . ARG A 1 79 ? 14.428 -5.123 -3.995 1.00 92.88 79 ARG A C 1
ATOM 591 O O . ARG A 1 79 ? 14.707 -5.702 -2.946 1.00 92.88 79 ARG A O 1
ATOM 598 N N . HIS A 1 80 ? 14.345 -5.743 -5.162 1.00 86.38 80 HIS A N 1
ATOM 599 C CA . HIS A 1 80 ? 14.616 -7.162 -5.365 1.00 86.38 80 HIS A CA 1
ATOM 600 C C . HIS A 1 80 ? 16.064 -7.420 -5.788 1.00 86.38 80 HIS A C 1
ATOM 602 O O . HIS A 1 80 ? 16.822 -6.506 -6.125 1.00 86.38 80 HIS A O 1
ATOM 608 N N . ASP A 1 81 ? 16.468 -8.688 -5.720 1.00 80.69 81 ASP A N 1
ATOM 609 C CA . ASP A 1 81 ? 17.855 -9.118 -5.933 1.00 80.69 81 ASP A CA 1
ATOM 610 C C . ASP A 1 81 ? 18.317 -8.956 -7.401 1.00 80.69 81 ASP A C 1
ATOM 612 O O . ASP A 1 81 ? 19.513 -8.883 -7.676 1.00 80.69 81 ASP A O 1
ATOM 616 N N . ASP A 1 82 ? 17.376 -8.838 -8.338 1.00 79.75 82 ASP A N 1
ATOM 617 C CA . ASP A 1 82 ? 17.562 -8.561 -9.770 1.00 79.75 82 ASP A CA 1
ATOM 618 C C . ASP A 1 82 ? 17.565 -7.059 -10.122 1.00 79.75 82 ASP A C 1
ATOM 620 O O . ASP A 1 82 ? 17.613 -6.699 -11.297 1.00 79.75 82 ASP A O 1
ATOM 624 N N . ALA A 1 83 ? 17.585 -6.189 -9.107 1.00 75.69 83 ALA A N 1
ATOM 625 C CA . ALA A 1 83 ? 17.443 -4.738 -9.213 1.00 75.69 83 ALA A CA 1
ATOM 626 C C . ALA A 1 83 ? 16.051 -4.246 -9.651 1.00 75.69 83 ALA A C 1
ATOM 628 O O . ALA A 1 83 ? 15.885 -3.034 -9.841 1.00 75.69 83 ALA A O 1
ATOM 629 N N . ASP A 1 84 ? 15.048 -5.128 -9.722 1.00 86.88 84 ASP A N 1
ATOM 630 C CA . ASP A 1 84 ? 13.661 -4.705 -9.869 1.00 86.88 84 ASP A CA 1
ATOM 631 C C . ASP A 1 84 ? 13.190 -3.999 -8.593 1.00 86.88 84 ASP A C 1
ATOM 633 O O . ASP A 1 84 ? 13.647 -4.262 -7.475 1.00 86.88 84 ASP A O 1
ATOM 637 N N . VAL A 1 85 ? 12.292 -3.034 -8.773 1.00 91.56 85 VAL A N 1
ATOM 638 C CA . VAL A 1 85 ? 11.745 -2.236 -7.678 1.00 91.56 85 VAL A CA 1
ATOM 639 C C . VAL A 1 85 ? 10.238 -2.289 -7.740 1.00 91.56 85 VAL A C 1
ATOM 641 O O . VAL A 1 85 ? 9.657 -2.013 -8.790 1.00 91.56 85 VAL A O 1
ATOM 644 N N . ASP A 1 86 ? 9.634 -2.566 -6.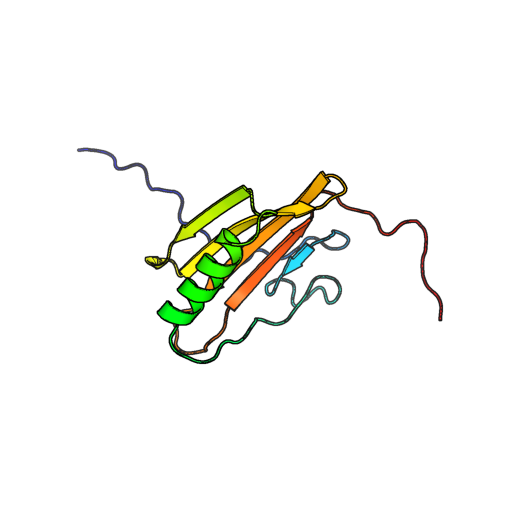596 1.00 92.81 86 ASP A N 1
ATOM 645 C CA . ASP A 1 86 ? 8.202 -2.463 -6.392 1.00 92.81 86 ASP A CA 1
ATOM 646 C C . ASP A 1 86 ? 7.870 -1.228 -5.561 1.00 92.81 86 ASP A C 1
ATOM 648 O O . ASP A 1 86 ? 8.461 -0.987 -4.508 1.00 92.81 86 ASP A O 1
ATOM 652 N N . ASP A 1 87 ? 6.894 -0.463 -6.033 1.00 95.12 87 ASP A N 1
ATOM 653 C CA . ASP A 1 87 ? 6.279 0.637 -5.309 1.00 95.12 87 ASP A CA 1
ATOM 654 C C . ASP A 1 87 ? 5.018 0.125 -4.604 1.00 95.12 87 ASP A C 1
ATOM 656 O O . ASP A 1 87 ? 4.073 -0.353 -5.242 1.00 95.12 87 ASP A O 1
ATOM 660 N N . LEU A 1 88 ? 5.018 0.222 -3.279 1.00 95.75 88 LEU A N 1
ATOM 661 C CA . LEU A 1 88 ? 3.934 -0.182 -2.395 1.00 95.75 88 LEU A CA 1
ATOM 662 C C . LEU A 1 88 ? 3.226 1.060 -1.856 1.00 95.75 88 LEU A C 1
ATOM 664 O O . LEU A 1 88 ? 3.881 1.999 -1.409 1.00 95.75 88 LEU A O 1
ATOM 668 N N . GLU A 1 89 ? 1.899 1.040 -1.843 1.00 97.00 89 GLU A N 1
ATOM 669 C CA . GLU A 1 89 ? 1.049 2.052 -1.218 1.00 97.00 89 GLU A CA 1
ATOM 670 C C . GLU A 1 89 ? -0.044 1.354 -0.403 1.00 97.00 89 GLU A C 1
ATOM 672 O O . GLU A 1 89 ? -0.731 0.468 -0.916 1.00 97.00 89 GLU A O 1
ATOM 677 N N . PHE A 1 90 ? -0.241 1.779 0.841 1.00 96.69 90 PHE A N 1
ATOM 678 C CA . PHE A 1 90 ? -1.237 1.262 1.775 1.00 96.69 90 PHE A CA 1
ATOM 679 C C . PHE A 1 90 ? -2.067 2.414 2.343 1.00 96.69 90 PHE A C 1
ATOM 681 O O . PHE A 1 90 ? -1.527 3.459 2.703 1.00 96.69 90 PHE A O 1
ATOM 688 N N . PHE A 1 91 ? -3.378 2.202 2.435 1.00 96.31 91 PHE A N 1
ATOM 689 C CA . PHE A 1 91 ? -4.362 3.176 2.897 1.00 96.31 91 PHE A CA 1
ATOM 690 C C . PHE A 1 91 ? -5.293 2.504 3.910 1.00 96.31 91 PHE A C 1
ATOM 692 O O . PHE A 1 91 ? -6.132 1.673 3.546 1.00 96.31 91 PHE A O 1
ATOM 699 N N . PHE A 1 92 ? -5.135 2.859 5.177 1.00 94.81 92 PHE A N 1
ATOM 700 C CA . PHE A 1 92 ? -5.997 2.445 6.277 1.00 94.81 92 PHE A CA 1
ATOM 701 C C . PHE A 1 92 ? -7.253 3.312 6.264 1.00 94.81 92 PHE A C 1
ATOM 703 O O . PHE A 1 92 ? -7.168 4.538 6.231 1.00 94.81 92 PHE A O 1
ATOM 710 N N . LEU A 1 93 ? -8.429 2.682 6.259 1.00 88.75 93 LEU A N 1
ATOM 711 C CA . LEU A 1 93 ? -9.692 3.420 6.158 1.00 88.75 93 LEU A CA 1
ATOM 712 C C . LEU A 1 93 ? -10.097 4.114 7.464 1.00 88.75 93 LEU A C 1
ATOM 714 O O . LEU A 1 93 ? -10.889 5.053 7.416 1.00 88.75 93 LEU A O 1
ATOM 718 N N . SER A 1 94 ? -9.559 3.666 8.604 1.00 82.06 94 SER A N 1
ATOM 719 C CA . SER A 1 94 ? -9.822 4.198 9.951 1.00 82.06 94 SER A CA 1
ATOM 720 C C . SER A 1 94 ? -11.310 4.447 10.255 1.00 82.06 94 SER A C 1
ATOM 722 O O . SER A 1 94 ? -11.678 5.354 11.000 1.00 82.06 94 SER A O 1
ATOM 724 N N . ASP A 1 95 ? -12.186 3.652 9.637 1.00 83.19 95 ASP A N 1
ATOM 725 C CA . ASP A 1 95 ? -13.647 3.734 9.716 1.00 83.19 95 ASP A CA 1
ATOM 726 C C . ASP A 1 95 ? -14.245 2.572 10.530 1.00 83.19 95 ASP A C 1
ATOM 728 O O . ASP A 1 95 ? -15.460 2.370 10.548 1.00 83.19 95 ASP A O 1
ATOM 732 N N . GLY A 1 96 ? -13.387 1.802 11.209 1.00 80.44 96 GLY A N 1
ATOM 733 C CA . GLY A 1 96 ? -13.756 0.607 11.965 1.00 80.44 96 GLY A CA 1
ATOM 734 C C . GLY A 1 96 ? -13.983 -0.644 11.110 1.00 80.44 96 GLY A C 1
ATOM 735 O O . GLY A 1 96 ? -14.345 -1.680 11.664 1.00 80.44 96 GLY A O 1
ATOM 736 N N . SER A 1 97 ? -13.768 -0.586 9.788 1.00 87.50 97 SER A N 1
ATOM 737 C CA . SER A 1 97 ? -13.861 -1.767 8.915 1.00 87.50 97 SER A CA 1
ATOM 738 C C . SER A 1 97 ? -12.733 -2.779 9.124 1.00 87.50 97 SER A C 1
ATOM 740 O O . SER A 1 97 ? -12.888 -3.935 8.739 1.00 87.50 97 SER A O 1
ATOM 742 N N . GLY A 1 98 ? -11.605 -2.359 9.710 1.00 91.75 98 GLY A N 1
ATOM 743 C CA . GLY A 1 98 ? -10.409 -3.195 9.827 1.00 91.75 98 GLY A CA 1
ATOM 744 C C . GLY A 1 98 ? -9.762 -3.502 8.473 1.00 91.75 98 GLY A C 1
ATOM 745 O O . GLY A 1 98 ? -9.114 -4.536 8.332 1.00 91.75 98 GLY A O 1
ATOM 746 N N . ALA A 1 99 ? -9.977 -2.649 7.463 1.00 93.62 99 ALA A N 1
ATOM 747 C CA . ALA A 1 99 ? -9.526 -2.877 6.096 1.00 93.62 99 ALA A CA 1
ATOM 748 C C . ALA A 1 99 ? -8.398 -1.926 5.662 1.00 93.62 99 ALA A C 1
ATOM 750 O O . ALA A 1 99 ? -8.405 -0.726 5.954 1.00 93.62 99 ALA A O 1
ATOM 751 N N . VAL A 1 100 ? -7.461 -2.467 4.880 1.00 95.12 100 VAL A N 1
ATOM 752 C CA . VAL A 1 100 ? -6.381 -1.733 4.210 1.00 95.12 100 VAL A CA 1
ATOM 753 C C . VAL A 1 100 ? -6.556 -1.862 2.706 1.00 95.12 100 VAL A C 1
ATOM 755 O O . VAL A 1 100 ? -6.516 -2.955 2.130 1.00 95.12 100 VAL A O 1
ATOM 758 N N . LEU A 1 101 ? -6.736 -0.721 2.048 1.00 96.38 101 LEU A N 1
ATOM 759 C CA . LEU A 1 101 ? -6.640 -0.638 0.599 1.00 96.38 101 LEU A CA 1
ATOM 760 C C . LEU A 1 101 ? -5.169 -0.538 0.211 1.00 96.38 101 LEU A C 1
ATOM 762 O O . LEU A 1 101 ? -4.389 0.095 0.916 1.00 96.38 101 LEU A O 1
ATOM 766 N N . PHE A 1 102 ? -4.784 -1.117 -0.920 1.00 96.56 102 PHE A N 1
ATOM 767 C CA . PHE A 1 102 ? -3.394 -1.058 -1.344 1.00 96.56 102 PHE A CA 1
ATOM 768 C C . PHE A 1 102 ? -3.238 -1.003 -2.855 1.00 96.56 102 PHE A C 1
ATOM 770 O O . PHE A 1 102 ? -4.140 -1.360 -3.623 1.00 96.56 102 PHE A O 1
ATOM 777 N N . ARG A 1 103 ? -2.045 -0.579 -3.255 1.00 96.56 103 ARG A N 1
ATOM 778 C CA . ARG A 1 103 ? -1.497 -0.729 -4.594 1.00 96.56 103 ARG A CA 1
ATOM 779 C C . ARG A 1 103 ? -0.064 -1.232 -4.477 1.00 96.56 103 ARG A C 1
ATOM 781 O O . ARG A 1 103 ? 0.693 -0.783 -3.629 1.00 96.56 103 ARG A O 1
ATOM 788 N N . TRP A 1 104 ? 0.287 -2.157 -5.353 1.00 95.38 104 TRP A N 1
ATOM 789 C CA . TRP A 1 104 ? 1.630 -2.691 -5.511 1.00 95.38 104 TRP A CA 1
ATOM 790 C C . TRP A 1 104 ? 1.955 -2.645 -6.997 1.00 95.38 104 TRP A C 1
ATOM 792 O O . TRP A 1 104 ? 1.248 -3.256 -7.798 1.00 95.38 104 TRP A O 1
ATOM 802 N N . ALA A 1 105 ? 2.990 -1.905 -7.381 1.00 94.19 105 ALA A N 1
ATOM 803 C CA . ALA A 1 105 ? 3.385 -1.735 -8.772 1.00 94.19 105 ALA A CA 1
ATOM 804 C C . ALA A 1 105 ? 4.887 -1.949 -8.967 1.00 94.19 105 ALA A C 1
ATOM 806 O O . ALA A 1 105 ? 5.692 -1.191 -8.441 1.00 94.19 105 ALA A O 1
ATOM 807 N N . GLY A 1 106 ? 5.258 -2.925 -9.788 1.00 91.12 106 GLY A N 1
ATOM 808 C CA . GLY A 1 106 ? 6.627 -3.080 -10.262 1.00 91.12 106 GLY A CA 1
ATOM 809 C C . GLY A 1 106 ? 6.994 -1.983 -11.256 1.00 91.12 106 GLY A C 1
ATOM 810 O O . GLY A 1 106 ? 6.254 -1.706 -12.205 1.00 91.12 106 GLY A O 1
ATOM 811 N N . ARG A 1 107 ? 8.157 -1.357 -11.058 1.00 86.25 107 ARG A N 1
ATOM 812 C CA . ARG A 1 107 ? 8.714 -0.341 -11.969 1.00 86.25 107 ARG A CA 1
ATOM 813 C C . ARG A 1 107 ? 9.161 -0.945 -13.293 1.00 86.25 107 ARG A C 1
ATOM 815 O O . ARG A 1 107 ? 9.109 -0.280 -14.328 1.00 86.25 107 ARG A O 1
ATOM 822 N N . VAL A 1 108 ? 9.584 -2.204 -13.266 1.00 77.56 108 VAL A N 1
ATOM 823 C CA . VAL A 1 108 ? 9.889 -2.969 -14.467 1.00 77.56 108 VAL A CA 1
ATOM 824 C C . VAL A 1 108 ? 8.646 -3.761 -14.845 1.00 77.56 108 VAL A C 1
ATOM 826 O O . VAL A 1 108 ? 8.211 -4.676 -14.149 1.00 77.56 108 VAL A O 1
ATOM 829 N N . ASN A 1 109 ? 8.066 -3.408 -15.993 1.00 60.84 109 ASN A N 1
ATOM 830 C CA . ASN A 1 109 ? 7.136 -4.299 -16.666 1.00 60.84 109 ASN A CA 1
ATOM 831 C C . ASN A 1 109 ? 7.960 -5.457 -17.218 1.00 60.84 109 ASN A C 1
ATOM 833 O O . ASN A 1 109 ? 8.394 -5.424 -18.372 1.00 60.84 109 ASN A O 1
ATOM 837 N N . VAL A 1 110 ? 8.160 -6.498 -16.417 1.00 53.72 110 VAL A N 1
ATOM 838 C CA . VAL A 1 110 ? 8.328 -7.825 -16.992 1.00 53.72 110 VAL A CA 1
ATOM 839 C C . VAL A 1 110 ? 7.023 -8.124 -17.720 1.00 53.72 110 VAL A C 1
ATOM 841 O O . VAL A 1 110 ? 6.071 -8.660 -17.158 1.00 53.72 110 VAL A O 1
ATOM 844 N N . ALA A 1 111 ? 6.958 -7.723 -18.998 1.00 43.31 111 ALA A N 1
ATOM 845 C CA . ALA A 1 111 ? 6.080 -8.380 -19.945 1.00 43.31 111 ALA A CA 1
ATOM 846 C C . ALA A 1 111 ? 6.304 -9.860 -19.676 1.00 43.31 111 ALA A C 1
ATOM 848 O O . ALA A 1 111 ? 7.455 -10.304 -19.755 1.00 43.31 111 ALA A O 1
ATOM 849 N N . SER A 1 112 ? 5.257 -10.583 -19.261 1.00 39.03 112 SER A N 1
ATOM 850 C CA . SER A 1 112 ? 5.354 -12.035 -19.157 1.00 39.03 112 SER A CA 1
ATOM 851 C C . SER A 1 112 ? 6.119 -12.488 -20.397 1.00 39.03 112 SER A C 1
ATOM 853 O O . SER A 1 112 ? 5.711 -12.083 -21.497 1.00 39.03 112 SER A O 1
ATOM 855 N N . PRO A 1 113 ? 7.268 -13.184 -20.264 1.00 38.78 113 PRO A N 1
ATOM 856 C CA . PRO A 1 113 ? 8.024 -13.580 -21.441 1.00 38.78 113 PRO A CA 1
ATOM 857 C C . PRO A 1 113 ? 7.045 -14.269 -22.394 1.00 38.78 113 PRO A C 1
ATOM 859 O O . PRO A 1 113 ? 6.089 -14.876 -21.899 1.00 38.78 113 PRO A O 1
ATOM 862 N N . PRO A 1 114 ? 7.203 -14.138 -23.727 1.00 37.97 114 PRO A N 1
ATOM 863 C CA . PRO A 1 114 ? 6.322 -14.775 -24.696 1.00 37.97 114 PRO A CA 1
ATOM 864 C C . PRO A 1 114 ? 6.320 -16.275 -24.403 1.00 37.97 114 PRO A C 1
ATOM 866 O O . PRO A 1 114 ? 7.223 -17.029 -24.740 1.00 37.97 114 PRO A O 1
ATOM 869 N N . GLY A 1 115 ? 5.306 -16.644 -23.651 1.00 36.12 115 GLY A N 1
ATOM 870 C CA . GLY A 1 115 ? 5.238 -17.797 -22.772 1.00 36.12 115 GLY A CA 1
ATOM 871 C C . GLY A 1 115 ? 3.808 -17.852 -22.262 1.00 36.12 115 GLY A C 1
ATOM 872 O O . GLY A 1 115 ? 3.529 -18.108 -21.097 1.00 36.12 115 GLY A O 1
ATOM 873 N N . CYS A 1 116 ? 2.885 -17.529 -23.171 1.00 39.75 116 CYS A N 1
ATOM 874 C CA . CYS A 1 116 ? 1.512 -17.950 -23.088 1.00 39.75 116 CYS A CA 1
ATOM 875 C C . CYS A 1 116 ? 1.480 -19.439 -22.722 1.00 39.75 116 CYS A C 1
ATOM 877 O O . CYS A 1 116 ? 1.970 -20.273 -23.478 1.00 39.75 116 CYS A O 1
ATOM 879 N N . PHE A 1 117 ? 0.895 -19.712 -21.558 1.00 47.12 117 PHE A N 1
ATOM 880 C CA . PHE A 1 117 ? -0.144 -20.708 -21.299 1.00 47.12 117 PHE A CA 1
ATOM 881 C C . PHE A 1 117 ? -0.125 -22.024 -22.088 1.00 47.12 117 PHE A C 1
ATOM 883 O O . PHE A 1 117 ? -0.263 -22.017 -23.314 1.00 47.12 117 PHE A O 1
ATOM 890 N N . LYS A 1 118 ? -0.229 -23.135 -21.337 1.00 35.41 118 LYS A N 1
ATOM 891 C CA . LYS A 1 118 ? -1.324 -24.146 -21.360 1.00 35.41 118 LYS A CA 1
ATOM 892 C C . LYS A 1 118 ? -0.859 -25.451 -20.676 1.00 35.41 118 LYS A C 1
ATOM 894 O O . LYS A 1 118 ? 0.336 -25.726 -20.713 1.00 35.41 118 LYS A O 1
ATOM 899 N N . PRO A 1 119 ? -1.790 -26.378 -20.407 1.00 47.25 119 PRO A N 1
ATOM 900 C CA . PRO A 1 119 ? -2.764 -26.487 -19.317 1.00 47.25 119 PRO A CA 1
ATOM 901 C C . PRO A 1 119 ? -2.183 -27.113 -18.033 1.00 47.25 119 PRO A C 1
ATOM 903 O O . PRO A 1 119 ? -1.122 -27.769 -18.109 1.00 47.25 119 PRO A O 1
#

Organism: Micromonas pusilla (NCBI:txid38833)

Radius of gyration: 16.51 Å; chains: 1; bounding box: 32×64×41 Å

Sequence (119 aa):
ETSRAAEPERPTRPTACVAGTSCVSTASFRSPANYLPPWEYVGDDATAFKTLVDALRSDPKVFDMIDDETAGYVAASLRHDDADVDDLEFFFLSDGSGAVLFRWAGRVNVASPPGCFKP

InterPro domains:
  IPR010865 Protein of unknown function DUF1499 [PF07386] (16-109)

Foldseek 3Di:
DDPDPPDPPDDQADDADDPQFQKAWCNPVVRVVRYDHWDADDDALLVVLVVVVVVLVPDPQWDDWDDDVVSQKIWTWGADPVRKIKIKIWHDPNPPRRTITIMIGIPDGPRPPVDDDDD